Protein AF-A0A2V2DN54-F1 (afdb_monomer)

Structure (mmCIF, N/CA/C/O backbone):
data_AF-A0A2V2DN54-F1
#
_entry.id   AF-A0A2V2DN54-F1
#
loop_
_atom_site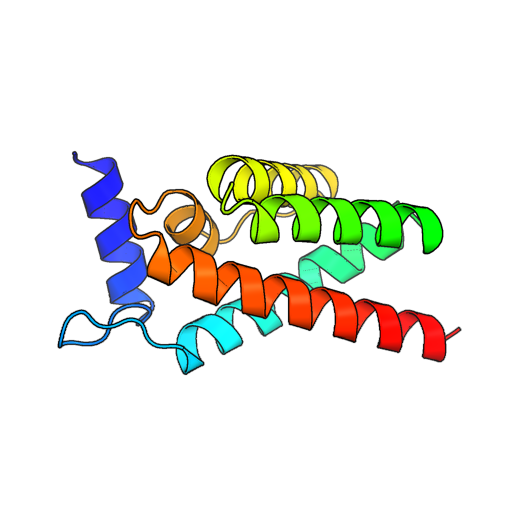.group_PDB
_atom_site.id
_atom_site.type_symbol
_atom_site.label_atom_id
_atom_site.label_alt_id
_atom_site.label_comp_id
_atom_site.label_asym_id
_atom_site.label_entity_id
_atom_site.label_seq_id
_atom_site.pdbx_PDB_ins_code
_atom_site.Cartn_x
_atom_site.Cartn_y
_atom_site.Cartn_z
_atom_site.occupancy
_atom_site.B_iso_or_equiv
_atom_site.auth_seq_id
_atom_site.auth_comp_id
_atom_site.auth_asym_id
_atom_site.auth_atom_id
_atom_site.pdbx_PDB_model_num
ATOM 1 N N . MET A 1 1 ? -22.707 1.687 5.926 1.00 59.53 1 MET A N 1
ATOM 2 C CA . MET A 1 1 ? -22.806 1.524 7.399 1.00 59.53 1 MET A CA 1
ATOM 3 C C . MET A 1 1 ? -22.407 0.124 7.867 1.00 59.53 1 MET A C 1
ATOM 5 O O . MET A 1 1 ? -21.564 0.046 8.745 1.00 59.53 1 MET A O 1
ATOM 9 N N . GLN A 1 2 ? -22.938 -0.972 7.301 1.00 63.62 2 GLN A N 1
ATOM 10 C CA . GLN A 1 2 ? -22.512 -2.335 7.683 1.00 63.62 2 GLN A CA 1
ATOM 11 C C . GLN A 1 2 ? -21.062 -2.661 7.284 1.00 63.62 2 GLN A C 1
ATOM 13 O O . GLN A 1 2 ? -20.322 -3.194 8.097 1.00 63.62 2 GLN A O 1
ATOM 18 N N . GLU A 1 3 ? -20.638 -2.286 6.077 1.00 67.1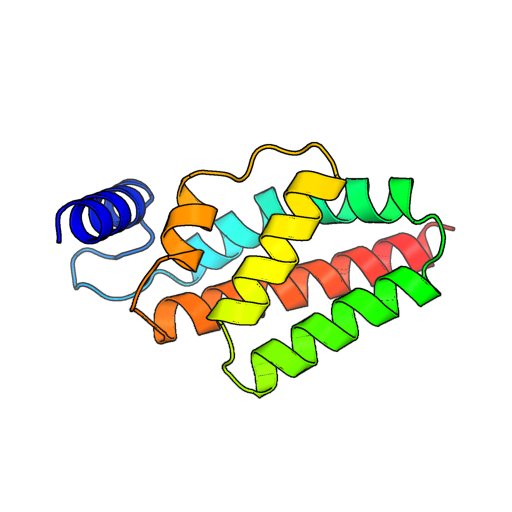2 3 GLU A N 1
ATOM 19 C CA . GLU A 1 3 ? -19.299 -2.595 5.547 1.00 67.12 3 GLU A CA 1
ATOM 20 C C . GLU A 1 3 ? -18.168 -1.890 6.317 1.00 67.12 3 GLU A C 1
ATOM 22 O O . GLU A 1 3 ? -17.226 -2.532 6.762 1.00 67.12 3 GLU A O 1
ATOM 27 N N . GLN A 1 4 ? -18.330 -0.601 6.632 1.00 72.31 4 GLN A N 1
ATOM 28 C CA . GLN A 1 4 ? -17.402 0.133 7.507 1.00 72.31 4 GLN A CA 1
ATOM 29 C C . GLN A 1 4 ? -17.307 -0.469 8.918 1.00 72.31 4 GLN A C 1
ATOM 31 O O . GLN A 1 4 ? -16.224 -0.514 9.499 1.00 72.31 4 GLN A O 1
ATOM 36 N N . GLN A 1 5 ? -18.419 -0.967 9.472 1.00 74.56 5 GLN A N 1
ATOM 37 C CA . GLN A 1 5 ? -18.396 -1.655 10.763 1.00 74.56 5 GLN A CA 1
ATOM 38 C C . GLN A 1 5 ? -17.661 -3.000 10.668 1.00 74.56 5 GLN A C 1
ATOM 40 O O . GLN A 1 5 ? -16.935 -3.368 11.591 1.00 74.56 5 GLN A O 1
ATOM 45 N N . THR A 1 6 ? -17.810 -3.717 9.552 1.00 82.69 6 THR A N 1
ATOM 46 C CA . THR A 1 6 ? -17.057 -4.944 9.263 1.00 82.69 6 THR A CA 1
ATOM 47 C C . THR A 1 6 ? -15.559 -4.666 9.156 1.00 82.69 6 THR A C 1
ATOM 49 O O . THR A 1 6 ? -14.786 -5.324 9.851 1.00 82.69 6 THR A O 1
ATOM 52 N N . ASN A 1 7 ? -15.148 -3.648 8.396 1.00 84.62 7 ASN A N 1
ATOM 53 C CA . ASN A 1 7 ? -13.739 -3.273 8.235 1.00 84.62 7 ASN A CA 1
ATOM 54 C C . ASN A 1 7 ? -13.119 -2.854 9.569 1.00 84.62 7 ASN A C 1
ATOM 56 O O . ASN A 1 7 ? -12.068 -3.361 9.952 1.00 84.62 7 ASN A O 1
ATOM 60 N N . LYS A 1 8 ? -13.819 -2.032 10.357 1.00 83.44 8 LYS A N 1
ATOM 61 C CA . LYS A 1 8 ? -13.357 -1.662 11.700 1.00 83.44 8 LYS A CA 1
ATOM 62 C C . LYS A 1 8 ? -13.193 -2.880 12.614 1.00 83.44 8 LYS A C 1
ATOM 64 O O . LYS A 1 8 ? -12.208 -2.971 13.341 1.00 83.44 8 LYS A O 1
ATOM 69 N N . ASN A 1 9 ? -14.108 -3.849 12.550 1.00 86.38 9 ASN A N 1
ATOM 70 C CA . ASN A 1 9 ? -13.986 -5.091 13.316 1.00 86.38 9 ASN A CA 1
ATOM 71 C C . ASN A 1 9 ? -12.775 -5.930 12.875 1.00 86.38 9 ASN A C 1
ATOM 73 O O . ASN A 1 9 ? -12.124 -6.528 13.731 1.00 86.38 9 ASN A O 1
ATOM 77 N N . ILE A 1 10 ? -12.468 -5.982 11.573 1.00 88.69 10 ILE A N 1
ATOM 78 C CA . ILE A 1 10 ? -11.258 -6.636 11.047 1.00 88.69 10 ILE A CA 1
ATOM 79 C C . ILE A 1 10 ? -10.017 -5.953 11.629 1.00 88.69 10 ILE A C 1
ATOM 81 O O . ILE A 1 10 ? -9.193 -6.624 12.246 1.00 88.69 10 ILE A O 1
ATOM 85 N N . LEU A 1 11 ? -9.928 -4.625 11.534 1.00 89.94 11 LEU A N 1
ATOM 86 C CA . LEU A 1 11 ? -8.791 -3.844 12.035 1.00 89.94 11 LEU A CA 1
ATOM 87 C C . LEU A 1 11 ? -8.592 -4.011 13.551 1.00 89.94 11 LEU A C 1
ATOM 89 O O . LEU A 1 11 ? -7.471 -4.230 14.009 1.00 89.94 11 LEU A O 1
ATOM 93 N N . CYS A 1 12 ? -9.673 -4.007 14.337 1.00 87.94 12 CYS A N 1
ATOM 94 C CA . CYS A 1 12 ? -9.611 -4.288 15.773 1.00 87.94 12 CYS A CA 1
ATOM 95 C C . CYS A 1 12 ? -9.142 -5.721 16.073 1.00 87.94 12 CYS A C 1
ATOM 97 O O . CYS A 1 12 ? -8.283 -5.914 16.929 1.00 87.94 12 CYS A O 1
ATOM 99 N N . LYS A 1 13 ? -9.663 -6.735 15.367 1.00 88.56 13 LYS A N 1
ATOM 100 C CA . LYS A 1 13 ? -9.228 -8.136 15.540 1.00 88.56 13 LYS A CA 1
ATOM 101 C C . LYS A 1 13 ? -7.758 -8.337 15.187 1.00 88.56 13 LYS A C 1
ATOM 103 O O . LYS A 1 13 ? -7.090 -9.150 15.817 1.00 88.56 13 LYS A O 1
ATOM 108 N N . GLN A 1 14 ? -7.270 -7.601 14.194 1.00 88.25 14 GLN A N 1
ATOM 109 C CA . GLN A 1 14 ? -5.875 -7.625 13.769 1.00 88.25 14 GLN A CA 1
ATOM 110 C C . GLN A 1 14 ? -4.965 -6.771 14.664 1.00 88.25 14 GLN A C 1
ATOM 112 O O . GLN A 1 14 ? -3.759 -6.752 14.447 1.00 88.25 14 GLN A O 1
ATOM 117 N N . GLY A 1 15 ? -5.505 -6.093 15.684 1.00 88.19 15 GLY A N 1
ATOM 118 C CA . GLY A 1 15 ? -4.731 -5.275 16.620 1.00 88.19 15 GLY A CA 1
ATOM 119 C C . GLY A 1 15 ? -4.188 -3.977 16.018 1.00 88.19 15 GLY A C 1
ATOM 120 O O . GLY A 1 15 ? -3.249 -3.409 16.567 1.00 88.19 15 GLY A O 1
ATOM 121 N N . VAL A 1 16 ? -4.750 -3.522 14.893 1.00 89.88 16 VAL A N 1
ATOM 122 C CA . VAL A 1 16 ? -4.393 -2.238 14.268 1.00 89.88 16 VAL A CA 1
ATOM 123 C C . VAL A 1 16 ? -4.833 -1.078 15.156 1.00 89.88 16 VAL A C 1
ATOM 125 O O . VAL A 1 16 ? -4.076 -0.131 15.343 1.00 89.88 16 VAL A O 1
ATOM 128 N N . TYR A 1 17 ? -6.023 -1.183 15.751 1.00 88.81 17 TYR A N 1
ATOM 129 C CA . TYR A 1 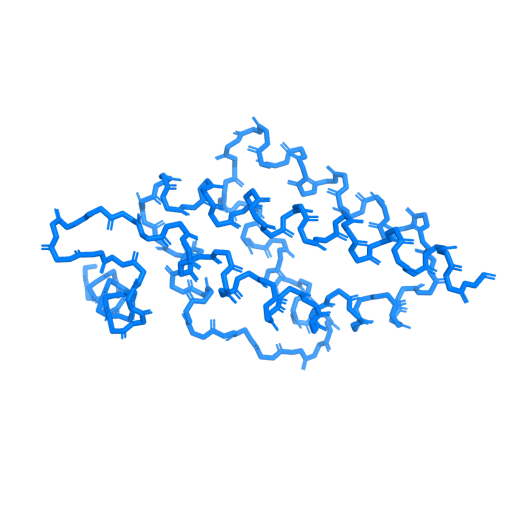17 ? -6.483 -0.255 16.779 1.00 88.81 17 TYR A CA 1
ATOM 130 C C . TYR A 1 17 ? -6.179 -0.797 18.174 1.00 88.81 17 TYR A C 1
ATOM 132 O O . TYR A 1 17 ? -6.522 -1.938 18.499 1.00 88.81 17 TYR A O 1
ATOM 140 N N . LEU A 1 18 ? -5.576 0.046 19.006 1.00 85.06 18 LEU A N 1
ATOM 141 C CA . LEU A 1 18 ? -5.356 -0.199 20.425 1.00 85.06 18 LEU A CA 1
ATOM 142 C C . LEU A 1 18 ? -6.658 0.004 21.229 1.00 85.06 18 LEU A C 1
ATOM 144 O O . LEU A 1 18 ? -7.615 0.600 20.728 1.00 85.06 18 LEU A O 1
ATOM 148 N N . PRO A 1 19 ? -6.733 -0.480 22.488 1.00 81.69 19 PRO A N 1
ATOM 149 C CA . PRO A 1 19 ? -7.936 -0.345 23.318 1.00 81.69 19 PRO A CA 1
ATOM 150 C C . PRO A 1 19 ? -8.385 1.100 23.579 1.00 81.69 19 PRO A C 1
ATOM 152 O O . PRO A 1 19 ? -9.551 1.324 23.896 1.00 81.69 19 PRO A O 1
ATOM 155 N N . ASP A 1 20 ? -7.478 2.070 23.455 1.00 83.56 20 ASP A N 1
ATOM 156 C CA . ASP A 1 20 ? -7.757 3.505 23.575 1.00 83.56 20 ASP A CA 1
ATOM 157 C C . ASP A 1 20 ? -8.229 4.151 22.257 1.00 83.56 20 ASP A C 1
ATOM 159 O O . ASP A 1 20 ? -8.542 5.340 22.227 1.00 83.56 20 ASP A O 1
ATOM 163 N N . GLY A 1 21 ? -8.318 3.369 21.177 1.00 79.88 21 GLY A N 1
ATOM 164 C CA . GLY A 1 21 ? -8.720 3.816 19.847 1.00 79.88 21 GLY A CA 1
ATOM 165 C C . GLY A 1 21 ? -7.588 4.396 19.000 1.00 79.88 21 GLY A C 1
ATOM 166 O O . GLY A 1 21 ? -7.844 4.746 17.851 1.00 79.88 21 GLY A O 1
ATOM 167 N N . SER A 1 22 ? -6.362 4.480 19.524 1.00 85.19 22 SER A N 1
ATOM 168 C CA . SER A 1 22 ? -5.192 4.897 18.747 1.00 85.19 22 SER A CA 1
ATOM 169 C C . SER A 1 22 ? -4.706 3.792 17.804 1.00 85.19 22 SER A C 1
ATOM 171 O O . SER A 1 22 ? -5.033 2.612 17.965 1.00 85.19 22 SER A O 1
ATOM 173 N N . VAL A 1 23 ? -3.935 4.179 16.791 1.00 87.62 23 VAL A N 1
ATOM 174 C CA . VAL A 1 23 ? -3.363 3.268 15.795 1.00 87.62 23 VAL A CA 1
ATOM 175 C C . VAL A 1 23 ? -2.037 2.694 16.304 1.00 87.62 23 VAL A C 1
ATOM 177 O O . VAL A 1 23 ? -1.196 3.409 16.846 1.00 87.62 23 VAL A O 1
ATOM 180 N N . SER A 1 24 ? -1.828 1.389 16.127 1.00 88.88 24 SER A N 1
ATOM 181 C CA . SER A 1 24 ? -0.577 0.716 16.477 1.00 88.88 24 SER A CA 1
ATOM 182 C C . SER A 1 24 ? 0.424 0.768 15.320 1.00 88.88 24 SER A C 1
ATOM 184 O O . SER A 1 24 ? 0.396 -0.084 14.431 1.00 88.88 24 SER A O 1
ATOM 186 N N . ASN A 1 25 ? 1.365 1.717 15.365 1.00 85.19 25 ASN A N 1
ATOM 187 C CA . ASN A 1 25 ? 2.425 1.842 14.351 1.00 85.19 25 ASN A CA 1
ATOM 188 C C . ASN A 1 25 ? 3.257 0.560 14.219 1.00 85.19 25 ASN A C 1
ATOM 190 O O . ASN A 1 25 ? 3.503 0.094 13.116 1.00 85.19 25 ASN A O 1
ATOM 194 N N . THR A 1 26 ? 3.617 -0.077 15.340 1.00 87.00 26 THR A N 1
ATOM 195 C CA . THR A 1 26 ? 4.339 -1.360 15.325 1.00 87.00 26 THR A CA 1
ATOM 196 C C . THR A 1 26 ? 3.560 -2.444 14.585 1.00 87.00 26 THR A C 1
ATOM 198 O O . THR A 1 26 ? 4.148 -3.254 13.872 1.00 87.00 26 THR A O 1
ATOM 201 N N . LYS A 1 27 ? 2.231 -2.482 14.747 1.00 88.50 27 LYS A N 1
ATOM 202 C CA . LYS A 1 27 ? 1.410 -3.476 14.060 1.00 88.50 27 LYS A CA 1
ATOM 203 C C . LYS A 1 27 ? 1.286 -3.170 12.573 1.00 88.50 27 LYS A C 1
ATOM 205 O O . LYS A 1 27 ? 1.320 -4.107 11.783 1.00 88.50 27 LYS A O 1
ATOM 210 N N . LEU A 1 28 ? 1.169 -1.897 12.202 1.00 86.12 28 LEU A N 1
ATOM 211 C CA . LEU A 1 28 ? 1.130 -1.472 10.805 1.00 86.12 28 LEU A CA 1
ATOM 212 C C . LEU A 1 28 ? 2.435 -1.749 10.073 1.00 86.12 28 LEU A C 1
ATOM 214 O O . LEU A 1 28 ? 2.378 -2.369 9.020 1.00 86.12 28 LEU A O 1
ATOM 218 N N . ASN A 1 29 ? 3.579 -1.398 10.659 1.00 84.88 29 ASN A N 1
ATOM 219 C CA . ASN A 1 29 ? 4.891 -1.728 10.104 1.00 84.88 29 ASN A CA 1
ATOM 220 C C . ASN A 1 29 ? 5.039 -3.250 9.905 1.00 84.88 29 ASN A C 1
ATOM 222 O O . ASN A 1 29 ? 5.402 -3.705 8.828 1.00 84.88 29 ASN A O 1
ATOM 226 N N . ALA A 1 30 ? 4.629 -4.065 10.886 1.00 84.50 30 ALA A N 1
ATOM 227 C CA . ALA A 1 30 ? 4.665 -5.522 10.741 1.00 84.50 30 ALA A CA 1
ATOM 228 C C . ALA A 1 30 ? 3.723 -6.058 9.642 1.00 84.50 30 ALA A C 1
ATOM 230 O O . ALA A 1 30 ? 4.053 -7.037 8.974 1.00 84.50 30 ALA A O 1
ATOM 231 N N . ILE A 1 31 ? 2.536 -5.462 9.472 1.00 84.19 31 ILE A N 1
ATOM 232 C CA . ILE A 1 31 ? 1.604 -5.815 8.387 1.00 84.19 31 ILE A CA 1
ATOM 233 C C . ILE A 1 31 ? 2.189 -5.399 7.037 1.00 84.19 31 ILE A C 1
ATOM 235 O O . ILE A 1 31 ? 2.072 -6.162 6.082 1.00 84.19 31 ILE A O 1
ATOM 239 N N . SER A 1 32 ? 2.809 -4.220 6.972 1.00 82.56 32 SER A N 1
ATOM 240 C CA . SER A 1 32 ? 3.488 -3.711 5.788 1.00 82.56 32 SER A CA 1
ATOM 241 C C . SER A 1 32 ? 4.608 -4.659 5.368 1.00 82.56 32 SER A C 1
ATOM 243 O O . SER A 1 32 ? 4.440 -5.366 4.381 1.00 82.56 32 SER A O 1
ATOM 245 N N . GLY A 1 33 ? 5.669 -4.827 6.160 1.00 79.00 33 GLY A N 1
ATOM 246 C CA . GLY A 1 33 ? 6.853 -5.575 5.717 1.00 79.00 33 GLY A CA 1
ATOM 247 C C . GLY A 1 33 ? 6.570 -7.020 5.279 1.00 79.00 33 GLY A C 1
ATOM 248 O O . GLY A 1 33 ? 7.104 -7.500 4.276 1.00 79.00 33 GLY A O 1
ATOM 249 N N . VAL A 1 34 ? 5.664 -7.721 5.975 1.00 76.44 34 VAL A N 1
ATOM 250 C CA . VAL A 1 34 ? 5.304 -9.113 5.638 1.00 76.44 34 VAL A CA 1
ATOM 251 C C . VAL A 1 34 ? 4.558 -9.222 4.305 1.00 76.44 34 VAL A C 1
ATOM 253 O O . VAL A 1 34 ? 4.698 -10.227 3.613 1.00 76.44 34 VAL A O 1
ATOM 256 N N . LEU A 1 35 ? 3.734 -8.234 3.954 1.00 73.12 35 LEU A N 1
ATOM 257 C CA . LEU A 1 35 ? 2.821 -8.323 2.809 1.00 73.12 35 LEU A CA 1
ATOM 258 C C . LEU A 1 35 ? 3.319 -7.519 1.601 1.00 73.12 35 LEU A C 1
ATOM 260 O O . LEU A 1 35 ? 3.035 -7.887 0.462 1.00 73.12 35 LEU A O 1
ATOM 264 N N . THR A 1 36 ? 4.094 -6.462 1.843 1.00 75.38 36 THR A N 1
ATOM 265 C CA . THR A 1 36 ? 4.750 -5.640 0.824 1.00 75.38 36 THR A CA 1
ATOM 266 C C . THR A 1 36 ? 5.776 -6.460 0.052 1.00 75.38 36 THR A C 1
ATOM 268 O O . THR A 1 36 ? 5.703 -6.501 -1.174 1.00 75.38 36 THR A O 1
ATOM 271 N N . SER A 1 37 ? 6.646 -7.202 0.746 1.00 79.50 37 SER A N 1
ATOM 272 C CA . SER A 1 37 ? 7.690 -8.036 0.124 1.00 79.50 37 SER A CA 1
ATOM 273 C C . SER A 1 37 ? 7.133 -8.989 -0.939 1.00 79.50 37 SER A C 1
ATOM 275 O O . SER A 1 37 ? 7.596 -8.978 -2.077 1.00 79.50 37 SER A O 1
ATOM 277 N N . GLN A 1 38 ? 6.056 -9.724 -0.631 1.00 85.12 38 GLN A N 1
ATOM 278 C CA . GLN A 1 38 ? 5.438 -10.641 -1.593 1.00 85.12 38 GLN A CA 1
ATOM 279 C C . GLN A 1 38 ? 4.935 -9.924 -2.855 1.00 85.12 38 GLN A C 1
ATOM 281 O O . GLN A 1 38 ? 5.126 -10.429 -3.964 1.00 85.12 38 GLN A O 1
ATOM 286 N N . LEU A 1 39 ? 4.267 -8.776 -2.709 1.00 90.12 39 LEU A N 1
ATOM 287 C CA . LEU A 1 39 ? 3.801 -8.008 -3.862 1.00 90.12 39 LEU A CA 1
ATOM 288 C C . LEU A 1 39 ? 4.988 -7.513 -4.695 1.00 90.12 39 LEU A C 1
ATOM 290 O O . LEU A 1 39 ? 4.975 -7.672 -5.916 1.00 90.12 39 LEU A O 1
ATOM 294 N N . ILE A 1 40 ? 5.994 -6.928 -4.045 1.00 88.00 40 ILE A N 1
ATOM 295 C CA . ILE A 1 40 ? 7.138 -6.323 -4.729 1.00 88.00 40 ILE A CA 1
ATOM 296 C C . ILE A 1 40 ? 7.939 -7.382 -5.488 1.00 88.00 40 ILE A C 1
ATOM 298 O O . ILE A 1 40 ? 8.216 -7.179 -6.669 1.00 88.00 40 ILE A O 1
ATOM 302 N N . ASP A 1 41 ? 8.207 -8.535 -4.874 1.00 87.19 41 ASP A N 1
ATOM 303 C CA . ASP A 1 41 ? 8.894 -9.657 -5.523 1.00 87.19 41 ASP A CA 1
ATOM 304 C C . ASP A 1 41 ? 8.185 -10.089 -6.814 1.00 87.19 41 ASP A C 1
ATOM 306 O O . ASP A 1 41 ? 8.808 -10.208 -7.871 1.00 87.19 41 ASP A O 1
ATOM 310 N N . ASN A 1 42 ? 6.859 -10.263 -6.760 1.00 89.94 42 ASN A N 1
ATOM 311 C CA . ASN A 1 42 ? 6.080 -10.676 -7.931 1.00 89.94 42 ASN A CA 1
ATOM 312 C C . ASN A 1 42 ? 6.059 -9.591 -9.016 1.00 89.94 42 ASN A C 1
ATOM 314 O O . ASN A 1 42 ? 6.154 -9.900 -10.205 1.00 89.94 42 ASN A O 1
ATOM 318 N N . LEU A 1 43 ? 5.938 -8.316 -8.637 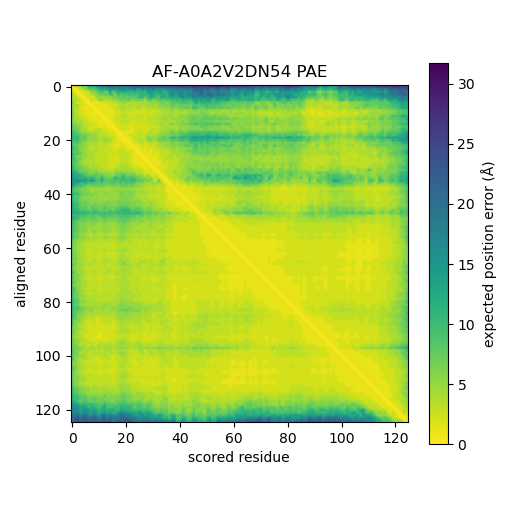1.00 89.25 43 LEU A N 1
ATOM 319 C CA . LEU A 1 43 ? 5.974 -7.213 -9.599 1.00 89.25 43 LEU A CA 1
ATOM 320 C C . LEU A 1 43 ? 7.339 -7.105 -10.280 1.00 89.25 43 LEU A C 1
ATOM 322 O O . LEU A 1 43 ? 7.395 -6.934 -11.498 1.00 89.25 43 LEU A O 1
ATOM 326 N N . LEU A 1 44 ? 8.430 -7.249 -9.529 1.00 86.19 44 LEU A N 1
ATOM 327 C CA . LEU A 1 44 ? 9.788 -7.238 -10.069 1.00 86.19 44 LEU A CA 1
ATOM 328 C C . LEU A 1 44 ? 10.037 -8.422 -11.012 1.00 86.19 44 LEU A C 1
ATOM 330 O O . LEU A 1 44 ? 10.597 -8.227 -12.095 1.00 86.19 44 LEU A O 1
ATOM 334 N N . GLU A 1 45 ? 9.556 -9.620 -10.667 1.00 87.12 45 GLU A N 1
ATOM 335 C CA . GLU A 1 45 ? 9.634 -10.798 -11.542 1.00 87.12 45 GLU A CA 1
ATOM 336 C C . GLU A 1 45 ? 8.848 -10.609 -12.850 1.00 87.12 45 GLU A C 1
ATOM 338 O O . GLU A 1 45 ? 9.290 -11.055 -13.915 1.00 87.12 45 GLU A O 1
ATOM 343 N N . LEU A 1 46 ? 7.696 -9.935 -12.797 1.00 86.69 46 LEU A N 1
ATOM 344 C CA . LEU A 1 46 ? 6.851 -9.681 -13.965 1.00 86.69 46 LEU A CA 1
ATOM 345 C C . LEU A 1 46 ? 7.403 -8.580 -14.870 1.00 86.69 46 LEU A C 1
ATOM 347 O O . LEU A 1 46 ? 7.423 -8.739 -16.092 1.00 86.69 46 LEU A O 1
ATOM 351 N N . ILE A 1 47 ? 7.832 -7.465 -14.282 1.00 86.88 47 ILE A N 1
ATOM 352 C CA . ILE A 1 47 ? 8.253 -6.272 -15.020 1.00 86.88 47 ILE A CA 1
ATOM 353 C C . ILE A 1 47 ? 9.650 -6.477 -15.611 1.00 86.88 47 ILE A C 1
ATOM 355 O O . ILE A 1 47 ? 9.887 -6.072 -16.749 1.00 86.88 47 ILE A O 1
ATOM 359 N N . LYS A 1 48 ? 10.567 -7.122 -14.869 1.00 82.19 48 LYS A N 1
ATOM 360 C CA . LYS A 1 48 ? 11.976 -7.378 -15.255 1.00 82.19 48 LYS A CA 1
ATOM 361 C C . LYS A 1 48 ? 12.774 -6.135 -15.672 1.00 82.19 48 LYS A C 1
ATOM 363 O O . LYS A 1 48 ? 13.871 -6.253 -16.212 1.00 82.19 48 LYS A O 1
ATOM 368 N N . ASP A 1 49 ? 12.228 -4.954 -15.411 1.00 87.06 49 ASP A N 1
ATOM 369 C CA . ASP A 1 49 ? 12.782 -3.649 -15.736 1.00 87.06 49 ASP A CA 1
ATOM 370 C C . ASP A 1 49 ? 12.665 -2.756 -14.495 1.00 87.06 49 ASP A C 1
ATOM 372 O O . ASP A 1 49 ? 11.588 -2.272 -14.130 1.00 87.06 49 ASP A O 1
ATOM 376 N N . LEU A 1 50 ? 13.803 -2.543 -13.832 1.00 85.88 50 LEU A N 1
ATOM 377 C CA . LEU A 1 50 ? 13.884 -1.722 -12.627 1.00 85.88 50 LEU A CA 1
ATOM 378 C C . LEU A 1 50 ? 13.533 -0.253 -12.890 1.00 85.88 50 LEU A C 1
ATOM 380 O O . LEU A 1 50 ? 13.097 0.435 -11.972 1.00 85.88 50 LEU A O 1
ATOM 384 N N . THR A 1 51 ? 13.704 0.256 -14.112 1.00 88.50 51 THR A N 1
ATOM 385 C CA . THR A 1 51 ? 13.307 1.627 -14.458 1.00 88.50 51 THR A CA 1
ATOM 386 C C . THR A 1 51 ? 11.791 1.752 -14.502 1.00 88.50 51 THR A C 1
ATOM 388 O O . THR A 1 51 ? 11.249 2.716 -13.963 1.00 88.50 51 THR A O 1
ATOM 391 N N . VAL A 1 52 ? 11.100 0.768 -15.082 1.00 89.88 52 VAL A N 1
ATOM 392 C CA . VAL A 1 52 ? 9.630 0.732 -15.071 1.00 89.88 52 VAL A CA 1
ATOM 393 C C . VAL A 1 52 ? 9.113 0.596 -13.642 1.00 89.88 52 VAL A C 1
ATOM 395 O O . VAL A 1 52 ? 8.210 1.338 -13.257 1.00 89.88 52 VAL A O 1
ATOM 398 N N . PHE A 1 53 ? 9.718 -0.279 -12.833 1.00 90.19 53 PHE A N 1
ATOM 399 C CA . PHE A 1 53 ? 9.321 -0.432 -11.434 1.00 90.19 53 PHE A CA 1
ATOM 400 C C . PHE A 1 53 ? 9.512 0.861 -10.629 1.00 90.19 53 PHE A C 1
ATOM 402 O O . PHE A 1 53 ? 8.579 1.304 -9.968 1.00 90.19 53 PHE A O 1
ATOM 409 N N . LYS A 1 54 ? 10.654 1.546 -10.783 1.00 89.88 54 LYS A N 1
ATOM 410 C CA . LYS A 1 54 ? 10.897 2.871 -10.178 1.00 89.88 54 LYS A CA 1
ATOM 411 C C . LYS A 1 54 ? 9.880 3.930 -10.615 1.00 89.88 54 LYS A C 1
ATOM 413 O O . LYS A 1 54 ? 9.559 4.826 -9.844 1.00 89.88 54 LYS A O 1
ATOM 418 N N . GLY A 1 55 ? 9.367 3.845 -11.842 1.00 92.75 55 GLY A N 1
ATOM 419 C CA . GLY A 1 55 ? 8.285 4.717 -12.304 1.00 92.75 55 GLY A CA 1
ATOM 420 C C . GLY A 1 55 ? 6.969 4.475 -11.558 1.00 92.75 55 GLY A C 1
ATOM 421 O O . GLY A 1 55 ? 6.271 5.428 -11.223 1.00 92.75 55 GLY A O 1
ATOM 422 N N . ILE A 1 56 ? 6.650 3.213 -11.256 1.00 92.62 56 ILE A N 1
ATOM 423 C CA . ILE A 1 56 ? 5.468 2.844 -10.463 1.00 92.62 56 ILE A CA 1
ATOM 424 C C . ILE A 1 56 ? 5.615 3.339 -9.022 1.00 92.62 56 ILE A C 1
ATOM 426 O O . ILE A 1 56 ? 4.685 3.943 -8.493 1.00 92.62 56 ILE A O 1
ATOM 430 N N . THR A 1 57 ? 6.780 3.134 -8.400 1.00 92.56 57 THR A N 1
ATOM 431 C CA . THR A 1 57 ? 7.011 3.577 -7.016 1.00 92.56 57 THR A CA 1
ATOM 432 C C . THR A 1 57 ? 6.994 5.099 -6.895 1.00 92.56 57 THR A C 1
ATOM 434 O O . THR A 1 57 ? 6.404 5.623 -5.955 1.00 92.56 57 THR A O 1
ATOM 437 N N . ALA A 1 58 ? 7.554 5.822 -7.872 1.00 95.62 58 ALA A N 1
ATOM 438 C CA . ALA A 1 58 ? 7.472 7.282 -7.926 1.00 95.62 58 ALA A CA 1
ATOM 439 C C . ALA A 1 58 ? 6.019 7.769 -8.028 1.00 95.62 58 ALA A C 1
ATOM 441 O O . ALA A 1 58 ? 5.620 8.666 -7.293 1.00 95.62 58 ALA A O 1
ATOM 442 N N . PHE A 1 59 ? 5.202 7.135 -8.875 1.00 97.12 59 PHE A N 1
ATOM 443 C CA . PHE A 1 59 ? 3.776 7.450 -8.967 1.00 97.12 59 PHE A CA 1
ATOM 444 C C . PHE A 1 59 ? 3.038 7.206 -7.642 1.00 97.12 59 PHE A C 1
ATOM 446 O O . PHE A 1 59 ? 2.187 8.002 -7.249 1.00 97.12 59 PHE A O 1
ATOM 453 N N . TRP A 1 60 ? 3.365 6.134 -6.918 1.00 97.38 60 TRP A N 1
ATOM 454 C CA . TRP A 1 60 ? 2.776 5.900 -5.600 1.00 97.38 60 TRP A CA 1
ATOM 455 C C . TRP A 1 60 ? 3.174 6.958 -4.568 1.00 97.38 60 TRP A C 1
ATOM 457 O O . TRP A 1 60 ? 2.314 7.397 -3.803 1.00 97.38 60 TRP A O 1
ATOM 467 N N . TRP A 1 61 ? 4.430 7.410 -4.578 1.00 97.75 61 TRP A N 1
ATOM 468 C CA . TRP A 1 61 ? 4.870 8.535 -3.752 1.00 97.75 61 TRP A CA 1
ATOM 469 C C . TRP A 1 61 ? 4.129 9.828 -4.090 1.00 97.75 61 TRP A C 1
ATOM 471 O O . TRP A 1 61 ? 3.664 10.499 -3.176 1.00 97.75 61 TRP A O 1
ATOM 481 N N . GLU A 1 62 ? 3.934 10.147 -5.371 1.00 98.44 62 GLU A N 1
ATOM 482 C CA . GLU A 1 62 ? 3.168 11.333 -5.783 1.00 98.44 62 GLU A CA 1
ATOM 483 C C . GLU A 1 62 ? 1.730 11.304 -5.237 1.00 98.44 62 GLU A C 1
ATOM 485 O O . GLU A 1 62 ? 1.223 12.315 -4.748 1.00 98.44 62 GLU A O 1
ATOM 490 N N . LEU A 1 63 ? 1.071 10.140 -5.274 1.00 98.44 63 LEU A N 1
ATOM 491 C CA . LEU A 1 63 ? -0.265 9.980 -4.694 1.00 98.44 63 LEU A CA 1
ATOM 492 C C . LEU A 1 63 ? -0.255 10.116 -3.167 1.00 98.44 63 LEU A C 1
ATOM 494 O O . LEU A 1 63 ? -1.172 10.713 -2.601 1.00 98.44 63 LEU A O 1
ATOM 498 N N . TYR A 1 64 ? 0.773 9.582 -2.503 1.00 98.06 64 TYR A N 1
ATOM 499 C CA . TYR A 1 64 ? 0.950 9.709 -1.058 1.00 98.06 64 TYR A CA 1
ATOM 500 C C . TYR A 1 64 ? 1.166 11.166 -0.632 1.00 98.06 64 TYR A C 1
ATOM 502 O O . TYR A 1 64 ? 0.486 11.643 0.276 1.00 98.06 64 TYR A O 1
ATOM 510 N N . GLU A 1 65 ? 2.056 11.893 -1.311 1.00 97.75 65 GLU A N 1
ATOM 511 C CA . GLU A 1 65 ? 2.340 13.310 -1.051 1.00 97.75 65 GLU A CA 1
ATOM 512 C C . GLU A 1 65 ? 1.117 14.204 -1.297 1.00 97.75 65 GLU A C 1
ATOM 514 O O . GLU A 1 65 ? 0.944 15.226 -0.631 1.00 97.75 65 GLU A O 1
ATOM 519 N N . ALA A 1 66 ? 0.243 13.808 -2.224 1.00 97.81 66 ALA A N 1
ATOM 520 C CA . ALA A 1 66 ? -1.036 14.465 -2.473 1.00 97.81 66 ALA A CA 1
ATOM 521 C C . ALA A 1 66 ? -2.144 14.078 -1.471 1.00 97.81 66 ALA A C 1
ATOM 523 O O . ALA A 1 66 ? -3.267 14.572 -1.597 1.00 97.81 66 ALA A O 1
ATOM 524 N N . SER A 1 67 ? -1.860 13.183 -0.516 1.00 97.06 67 SER A N 1
ATOM 525 C CA . SER A 1 67 ? -2.843 12.553 0.379 1.00 97.06 67 SER A CA 1
ATOM 526 C C . SER A 1 67 ? -4.010 11.883 -0.367 1.00 97.06 67 SER A C 1
ATOM 528 O O . SER A 1 67 ? -5.092 11.698 0.191 1.00 97.06 67 SER A O 1
ATOM 530 N N . ASP A 1 68 ? -3.815 11.486 -1.632 1.00 97.31 68 ASP A N 1
ATOM 531 C CA . ASP A 1 68 ? -4.820 10.771 -2.425 1.00 97.31 68 ASP A CA 1
ATOM 532 C C . ASP A 1 68 ? -4.749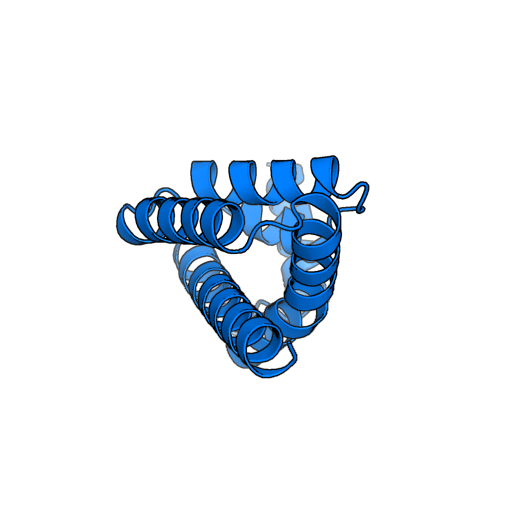 9.264 -2.143 1.00 97.31 68 ASP A C 1
ATOM 534 O O . ASP A 1 68 ? -4.429 8.425 -2.993 1.00 97.31 68 ASP A O 1
ATOM 538 N N . TYR A 1 69 ? -5.057 8.915 -0.894 1.00 96.25 69 TYR A N 1
ATOM 539 C CA . TYR A 1 69 ? -5.018 7.546 -0.383 1.00 96.25 69 TYR A CA 1
ATOM 540 C C . TYR A 1 69 ? -6.000 6.610 -1.092 1.00 96.25 69 TYR A C 1
ATOM 542 O O . TYR A 1 69 ? -5.749 5.408 -1.199 1.00 96.25 69 TYR A O 1
ATOM 550 N N . SER A 1 70 ? -7.095 7.153 -1.632 1.00 95.19 70 SER A N 1
ATOM 551 C CA . SER A 1 70 ? -8.051 6.382 -2.425 1.00 95.19 70 SER A CA 1
ATOM 552 C C . SER A 1 70 ? -7.419 5.910 -3.732 1.00 95.19 70 SER A C 1
ATOM 554 O O . SER A 1 70 ? -7.473 4.716 -4.048 1.00 95.19 70 SER A O 1
ATOM 556 N N . SER A 1 71 ? -6.812 6.823 -4.497 1.00 97.38 71 SER A N 1
ATOM 557 C CA . SER A 1 71 ? -6.127 6.464 -5.743 1.00 97.38 71 SER A CA 1
ATOM 558 C C . SER A 1 71 ? -4.901 5.598 -5.472 1.00 97.38 71 SER A C 1
ATOM 560 O O . SER A 1 71 ? -4.676 4.618 -6.189 1.00 97.38 71 SER A O 1
ATOM 562 N N . LEU A 1 72 ? -4.152 5.892 -4.404 1.00 97.50 72 LEU A N 1
ATOM 563 C CA . LEU A 1 72 ? -2.993 5.100 -3.998 1.00 97.50 72 LEU A CA 1
ATOM 564 C C . LEU A 1 72 ? -3.399 3.655 -3.701 1.00 97.50 72 LEU A C 1
ATOM 566 O O . LEU A 1 72 ? -2.897 2.729 -4.344 1.00 97.50 72 LEU A O 1
ATOM 570 N N . GLY A 1 73 ? -4.391 3.458 -2.831 1.00 95.94 73 GLY A N 1
ATOM 571 C CA . GLY A 1 73 ? -4.938 2.139 -2.526 1.00 95.94 73 GLY A CA 1
ATOM 572 C C . GLY A 1 73 ? -5.452 1.413 -3.772 1.00 95.94 73 GLY A C 1
ATOM 573 O O . GLY A 1 73 ? -5.151 0.236 -3.963 1.00 95.94 73 GLY A O 1
ATOM 574 N N . ALA A 1 74 ? -6.174 2.092 -4.670 1.00 95.94 74 ALA A N 1
ATOM 575 C CA . ALA A 1 74 ? -6.664 1.489 -5.915 1.00 95.94 74 ALA A CA 1
ATOM 576 C C . ALA A 1 74 ? -5.527 1.035 -6.851 1.00 95.94 74 ALA A C 1
ATOM 578 O O . ALA A 1 74 ? -5.606 -0.042 -7.455 1.00 95.94 74 ALA A O 1
ATOM 579 N N . SER A 1 75 ? -4.454 1.820 -6.951 1.00 96.50 75 SER A N 1
ATOM 580 C CA . SER A 1 75 ? -3.287 1.485 -7.772 1.00 96.50 75 SER A CA 1
ATOM 581 C C . SER A 1 75 ? -2.514 0.279 -7.214 1.00 96.50 75 SER A C 1
ATOM 583 O O . SER A 1 75 ? -2.154 -0.633 -7.966 1.00 96.50 75 SER A O 1
ATOM 585 N N . ILE A 1 76 ? -2.361 0.192 -5.889 1.00 95.19 76 ILE A N 1
ATOM 586 C CA . ILE A 1 76 ? -1.736 -0.958 -5.222 1.00 95.19 76 ILE A CA 1
ATOM 587 C C . ILE A 1 76 ? -2.619 -2.202 -5.373 1.00 95.19 76 ILE A C 1
ATOM 589 O O . ILE A 1 76 ? -2.121 -3.259 -5.759 1.00 95.19 76 ILE A O 1
ATOM 593 N N . LYS A 1 77 ? -3.945 -2.095 -5.190 1.00 94.00 77 LYS A N 1
ATOM 594 C CA . LYS A 1 77 ? -4.882 -3.208 -5.459 1.00 94.00 77 LYS A CA 1
ATOM 595 C C . LYS A 1 77 ? -4.774 -3.716 -6.897 1.00 94.00 77 LYS A C 1
ATOM 597 O O . LYS A 1 77 ? -4.768 -4.921 -7.126 1.00 94.00 77 LYS A O 1
ATOM 602 N N . THR A 1 78 ? -4.656 -2.812 -7.867 1.00 94.75 78 THR A N 1
ATOM 603 C CA . THR A 1 78 ? -4.457 -3.182 -9.279 1.00 94.75 78 THR A CA 1
ATOM 604 C C . THR A 1 78 ? -3.151 -3.950 -9.474 1.00 94.75 78 THR A C 1
ATOM 606 O O . THR A 1 78 ? -3.098 -4.895 -10.261 1.00 94.75 78 THR A O 1
ATOM 609 N N . SER A 1 79 ? -2.119 -3.602 -8.711 1.00 94.25 79 SER A N 1
ATOM 610 C CA . SER A 1 79 ? -0.828 -4.289 -8.740 1.00 94.25 79 SER A CA 1
ATOM 611 C C . SER A 1 79 ? -0.912 -5.694 -8.140 1.00 94.25 79 SER A C 1
ATOM 613 O O . SER A 1 79 ? -0.413 -6.630 -8.758 1.00 94.25 79 SER A O 1
ATOM 615 N N . TYR A 1 80 ? -1.646 -5.886 -7.036 1.00 93.62 80 TYR A N 1
ATOM 616 C CA . TYR A 1 80 ? -1.989 -7.223 -6.522 1.00 93.62 80 TYR A CA 1
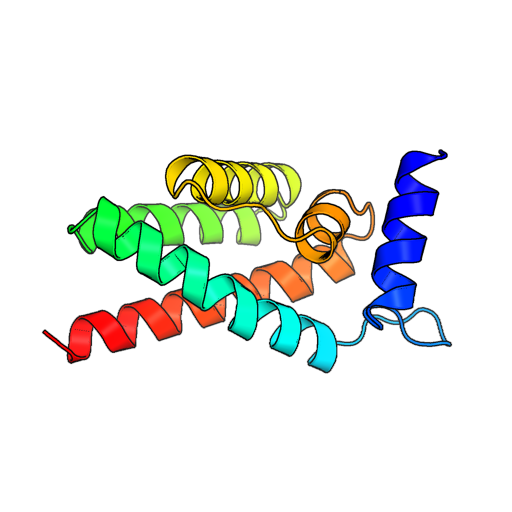ATOM 617 C C . TYR A 1 80 ? -2.689 -8.081 -7.583 1.00 93.62 80 TYR A C 1
ATOM 619 O O . TYR A 1 80 ? -2.286 -9.216 -7.829 1.00 93.62 80 TYR A O 1
ATOM 627 N N . LEU A 1 81 ? -3.707 -7.530 -8.252 1.00 92.62 81 LEU A N 1
ATOM 628 C CA . LEU A 1 81 ? -4.446 -8.248 -9.296 1.00 92.62 81 LEU A CA 1
ATOM 629 C C . LEU A 1 81 ? -3.556 -8.604 -10.492 1.00 92.62 81 LEU A C 1
ATOM 631 O O . LEU A 1 81 ? -3.634 -9.717 -11.007 1.00 92.62 81 LEU A O 1
ATOM 635 N N . THR A 1 82 ? -2.694 -7.678 -10.911 1.00 91.62 82 THR A N 1
ATOM 636 C CA . THR A 1 82 ? -1.740 -7.886 -12.012 1.00 91.62 82 THR A CA 1
ATOM 637 C C . THR A 1 82 ? -0.714 -8.962 -11.662 1.00 91.62 82 THR A C 1
ATOM 639 O O . THR A 1 82 ? -0.372 -9.781 -12.510 1.00 91.62 82 THR A O 1
ATOM 642 N N . ALA A 1 83 ? -0.288 -9.007 -10.399 1.00 90.94 83 ALA A N 1
ATOM 643 C CA . ALA A 1 83 ? 0.580 -10.045 -9.857 1.00 90.94 83 ALA A CA 1
ATOM 644 C C . ALA A 1 83 ? -0.128 -11.398 -9.637 1.00 90.94 83 ALA A C 1
ATOM 646 O O . ALA A 1 83 ? 0.513 -12.371 -9.256 1.00 90.94 83 ALA A O 1
ATOM 647 N N . GLY A 1 84 ? -1.447 -11.487 -9.856 1.00 91.25 84 GLY A N 1
ATOM 648 C CA . GLY A 1 84 ? -2.224 -12.699 -9.578 1.00 91.25 84 GLY A CA 1
ATOM 649 C C . GLY A 1 84 ? -2.331 -13.030 -8.084 1.00 91.25 84 GLY A C 1
ATOM 650 O O . GLY A 1 84 ? -2.596 -14.178 -7.726 1.00 91.25 84 GLY A O 1
ATOM 651 N N . LEU A 1 85 ? -2.121 -12.040 -7.213 1.00 91.19 85 LEU A N 1
ATOM 652 C CA . LEU A 1 85 ? -2.126 -12.190 -5.762 1.00 91.19 85 LEU A CA 1
ATOM 653 C C . LEU A 1 85 ? -3.500 -11.858 -5.170 1.00 91.19 85 LEU A C 1
ATOM 655 O O . LEU A 1 85 ? -4.209 -10.955 -5.618 1.00 91.19 85 LEU A O 1
ATOM 659 N N . VAL A 1 86 ? -3.860 -12.577 -4.107 1.00 91.19 86 VAL A N 1
ATOM 660 C CA . VAL A 1 86 ? -5.040 -12.258 -3.297 1.00 91.19 86 VAL A CA 1
ATOM 661 C C . VAL A 1 86 ? -4.687 -11.112 -2.356 1.00 91.19 86 VAL A C 1
ATOM 663 O O . VAL A 1 86 ? -3.709 -11.207 -1.618 1.00 91.19 86 VAL A O 1
ATOM 666 N N . ILE A 1 87 ? -5.496 -10.051 -2.354 1.00 90.44 87 ILE A N 1
ATOM 667 C CA . ILE A 1 87 ? -5.320 -8.931 -1.424 1.00 90.44 87 ILE A CA 1
ATOM 668 C C . ILE A 1 87 ? -5.687 -9.408 -0.009 1.00 90.44 87 ILE A C 1
ATOM 670 O O . ILE A 1 87 ? -6.811 -9.875 0.199 1.00 90.44 87 ILE A O 1
ATOM 674 N N . PRO A 1 88 ? -4.785 -9.287 0.977 1.00 89.56 88 PRO A N 1
ATOM 675 C CA . PRO A 1 88 ? -5.087 -9.631 2.361 1.00 89.56 88 PRO A CA 1
ATOM 676 C C . PRO A 1 88 ? -6.244 -8.792 2.917 1.00 89.56 88 PRO A C 1
ATOM 678 O O . PRO A 1 88 ? -6.253 -7.570 2.771 1.00 89.56 88 PRO A O 1
ATOM 681 N N . GLU A 1 89 ? -7.185 -9.426 3.627 1.00 90.25 89 GLU A N 1
ATOM 682 C CA . GLU A 1 89 ? -8.382 -8.753 4.169 1.00 90.25 89 GLU A CA 1
ATOM 683 C C . GLU A 1 89 ? -8.045 -7.530 5.035 1.00 90.25 89 GLU A C 1
ATOM 685 O O . GLU A 1 89 ? -8.762 -6.534 5.020 1.00 90.25 89 GLU A O 1
ATOM 690 N N . VAL A 1 90 ? -6.939 -7.586 5.786 1.00 90.00 90 VAL A N 1
ATOM 691 C CA . VAL A 1 90 ? -6.491 -6.468 6.627 1.00 90.00 90 VAL A CA 1
ATOM 692 C C . VAL A 1 90 ? -6.033 -5.267 5.798 1.00 90.00 90 VAL A C 1
ATOM 694 O O . VAL A 1 90 ? -6.353 -4.140 6.158 1.00 90.00 90 VAL A O 1
ATOM 697 N N . ILE A 1 91 ? -5.350 -5.496 4.674 1.00 90.31 91 ILE A N 1
ATOM 698 C CA . ILE A 1 91 ? -4.914 -4.436 3.756 1.00 90.31 91 ILE A CA 1
ATOM 699 C C . ILE A 1 91 ? -6.132 -3.825 3.071 1.00 90.31 91 ILE A C 1
ATOM 701 O O . ILE A 1 91 ? -6.279 -2.605 3.033 1.00 90.31 91 ILE A O 1
ATOM 705 N N . ASP A 1 92 ? -7.044 -4.667 2.582 1.00 91.44 92 ASP A N 1
ATOM 706 C CA . ASP A 1 92 ? -8.269 -4.187 1.948 1.00 91.44 92 ASP A CA 1
ATOM 707 C C . ASP A 1 92 ? -9.115 -3.350 2.924 1.00 91.44 92 ASP A C 1
ATOM 709 O O . ASP A 1 92 ? -9.611 -2.284 2.556 1.00 91.44 92 ASP A O 1
ATOM 713 N N . ALA A 1 9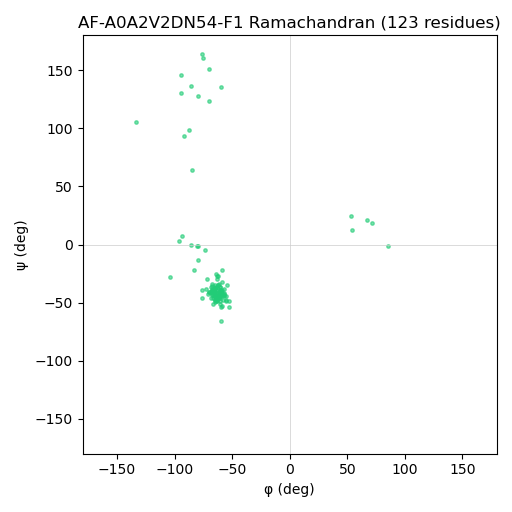3 ? -9.188 -3.758 4.196 1.00 92.62 93 ALA A N 1
ATOM 714 C CA . ALA A 1 93 ? -9.850 -2.991 5.248 1.00 92.62 93 ALA A CA 1
ATOM 715 C C . ALA A 1 93 ? -9.165 -1.641 5.543 1.00 92.62 93 ALA A C 1
ATOM 717 O O . ALA A 1 93 ? -9.873 -0.666 5.800 1.00 92.62 93 ALA A O 1
ATOM 718 N N . ILE A 1 94 ? -7.827 -1.553 5.487 1.00 92.75 94 ILE A N 1
ATOM 719 C CA . ILE A 1 94 ? -7.083 -0.283 5.614 1.00 92.75 94 ILE A CA 1
ATOM 720 C C . ILE A 1 94 ? -7.405 0.637 4.428 1.00 92.75 94 ILE A C 1
ATOM 722 O O . ILE A 1 94 ? -7.777 1.796 4.620 1.00 92.75 94 ILE A O 1
ATOM 726 N N . PHE A 1 95 ? -7.348 0.113 3.202 1.00 92.19 95 PHE A N 1
ATOM 727 C CA . PHE A 1 95 ? -7.617 0.878 1.977 1.00 92.19 95 PHE A CA 1
ATOM 728 C C . PHE A 1 95 ? -9.052 1.401 1.893 1.00 92.19 95 PHE A C 1
ATOM 730 O O . PHE A 1 95 ? -9.305 2.411 1.247 1.00 92.19 95 PHE A O 1
ATOM 737 N N . GLN A 1 96 ? -9.998 0.719 2.536 1.00 91.25 96 GLN A N 1
ATOM 738 C CA . GLN A 1 96 ? -11.403 1.124 2.605 1.00 91.25 96 GLN A CA 1
ATOM 739 C C . GLN A 1 96 ? -11.759 1.893 3.890 1.00 91.25 96 GLN A C 1
ATOM 741 O O . GLN A 1 96 ? -12.935 2.182 4.128 1.00 91.25 96 GLN A O 1
ATOM 746 N N . SER A 1 97 ? -10.784 2.169 4.759 1.00 89.88 97 SER A N 1
ATOM 747 C CA . SER A 1 97 ? -11.013 2.946 5.975 1.00 89.88 97 SER A CA 1
ATOM 748 C C . SER A 1 97 ? -11.300 4.415 5.644 1.00 89.88 97 SER A C 1
ATOM 750 O O . SER A 1 97 ? -10.787 4.946 4.667 1.00 89.88 97 SER A O 1
ATOM 752 N N . ASN A 1 98 ? -12.083 5.088 6.491 1.00 88.88 98 ASN A N 1
ATOM 753 C CA . ASN A 1 98 ? -12.231 6.553 6.448 1.00 88.88 98 ASN A CA 1
ATOM 754 C C . ASN A 1 98 ? -11.256 7.257 7.412 1.00 88.88 98 ASN A C 1
ATOM 756 O O . ASN A 1 98 ? -11.409 8.442 7.697 1.00 88.88 98 ASN A O 1
ATOM 760 N N . ASP A 1 99 ? -10.348 6.499 8.021 1.00 90.12 99 ASP A N 1
ATOM 761 C CA . ASP A 1 99 ? -9.340 7.000 8.945 1.00 90.12 99 ASP A CA 1
ATOM 762 C C . ASP A 1 99 ? -8.075 7.332 8.148 1.00 90.12 99 ASP A C 1
ATOM 764 O O . ASP A 1 99 ? -7.261 6.451 7.867 1.00 90.12 99 ASP A O 1
ATOM 768 N N . GLU A 1 100 ? -7.955 8.593 7.733 1.00 91.19 100 GLU A N 1
ATOM 769 C CA . GLU A 1 100 ? -6.817 9.071 6.939 1.00 91.19 100 GLU A CA 1
ATOM 770 C C . GLU A 1 100 ? -5.491 8.920 7.691 1.00 91.19 100 GLU A C 1
ATOM 772 O O . GLU A 1 100 ? -4.493 8.581 7.072 1.00 91.19 100 GLU A O 1
ATOM 777 N N . ALA A 1 101 ? -5.473 9.069 9.020 1.00 90.38 101 ALA A N 1
ATOM 778 C CA . ALA A 1 101 ? -4.248 8.918 9.808 1.00 90.38 101 ALA A CA 1
ATOM 779 C C . ALA A 1 101 ? -3.751 7.463 9.812 1.00 90.38 101 ALA A C 1
ATOM 781 O O . ALA A 1 101 ? -2.553 7.201 9.714 1.00 90.38 101 ALA A O 1
ATOM 782 N N . LEU A 1 102 ? -4.673 6.497 9.887 1.00 91.81 102 LEU A N 1
ATOM 783 C CA . LEU A 1 102 ? -4.350 5.082 9.689 1.00 91.81 102 LEU A CA 1
ATOM 784 C C . LEU A 1 102 ? -3.768 4.836 8.288 1.00 91.81 102 LEU A C 1
ATOM 786 O O . LEU A 1 102 ? -2.780 4.114 8.150 1.00 91.81 102 LEU A O 1
ATOM 790 N N . GLN A 1 103 ? -4.398 5.404 7.259 1.00 94.38 103 GLN A N 1
ATOM 791 C CA . GLN A 1 103 ? -3.957 5.241 5.875 1.00 94.38 103 GLN A CA 1
ATOM 792 C C . GLN A 1 103 ? -2.578 5.852 5.651 1.00 94.38 103 GLN A C 1
ATOM 794 O O . GLN A 1 103 ? -1.715 5.173 5.106 1.00 94.38 103 GLN A O 1
ATOM 799 N N . GLU A 1 104 ? -2.354 7.076 6.121 1.00 93.81 104 GLU A N 1
ATOM 800 C CA . GLU A 1 104 ? -1.077 7.781 6.049 1.00 93.81 104 GLU A CA 1
ATOM 801 C C . GLU A 1 104 ? 0.054 6.928 6.627 1.00 93.81 104 GLU A C 1
ATOM 803 O O . GLU A 1 104 ? 1.018 6.630 5.926 1.00 93.81 104 GLU A O 1
ATOM 808 N N . VAL A 1 105 ? -0.099 6.445 7.866 1.00 92.25 105 VAL A N 1
ATOM 809 C CA . VAL A 1 105 ? 0.931 5.616 8.507 1.00 92.25 105 VAL A CA 1
ATOM 810 C C . VAL A 1 105 ? 1.164 4.327 7.723 1.00 92.25 105 VAL A C 1
ATOM 812 O O . VAL A 1 105 ? 2.308 3.964 7.477 1.00 92.25 105 VAL A O 1
ATOM 815 N N . TYR A 1 106 ? 0.105 3.629 7.303 1.00 93.81 106 TYR A N 1
ATOM 816 C CA . TYR A 1 106 ? 0.273 2.386 6.549 1.00 93.81 106 TYR A CA 1
ATOM 817 C C . TYR A 1 106 ? 0.976 2.608 5.205 1.00 93.81 106 TYR A C 1
ATOM 819 O O . TYR A 1 106 ? 1.898 1.870 4.870 1.00 93.81 106 TYR A O 1
ATOM 827 N N . PHE A 1 107 ? 0.540 3.602 4.428 1.00 95.19 107 PHE A N 1
ATOM 828 C CA . PHE A 1 107 ? 1.106 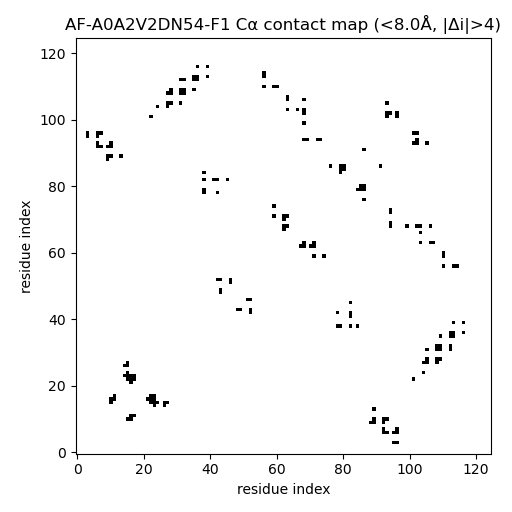3.866 3.109 1.00 95.19 107 PHE A CA 1
ATOM 829 C C . PHE A 1 107 ? 2.546 4.356 3.195 1.00 95.19 107 PHE A C 1
ATOM 831 O O . PHE A 1 107 ? 3.349 3.958 2.358 1.00 95.19 107 PHE A O 1
ATOM 838 N N . TYR A 1 108 ? 2.892 5.147 4.210 1.00 94.19 108 TYR A N 1
ATOM 839 C CA . TYR A 1 108 ? 4.277 5.538 4.444 1.00 94.19 108 TYR A CA 1
ATOM 840 C C . TYR A 1 108 ? 5.179 4.316 4.646 1.00 94.19 108 TYR A C 1
ATOM 842 O O . TYR A 1 108 ? 6.158 4.150 3.924 1.00 94.19 108 TYR A O 1
ATOM 850 N N . GLU A 1 109 ? 4.815 3.427 5.574 1.00 92.50 109 GLU A N 1
ATOM 851 C CA . GLU A 1 109 ? 5.575 2.200 5.847 1.00 92.50 109 GLU A CA 1
ATOM 852 C C . GLU A 1 109 ? 5.662 1.310 4.596 1.00 92.50 109 GLU A C 1
ATOM 854 O O . GLU A 1 109 ? 6.738 0.838 4.244 1.00 92.50 109 GLU A O 1
ATOM 859 N N . PHE A 1 110 ? 4.558 1.163 3.854 1.00 93.19 110 PHE A N 1
ATOM 860 C CA . PHE A 1 110 ? 4.523 0.402 2.602 1.00 93.19 110 PHE A CA 1
ATOM 861 C C . PHE A 1 110 ? 5.496 0.945 1.551 1.00 93.19 110 PHE A C 1
ATOM 863 O O . PHE A 1 110 ? 6.185 0.174 0.877 1.00 93.19 110 PHE A O 1
ATOM 870 N N . LEU A 1 111 ? 5.550 2.266 1.383 1.00 93.88 111 LEU A N 1
ATOM 871 C CA . LEU A 1 111 ? 6.430 2.901 0.406 1.00 93.88 111 LEU A CA 1
ATOM 872 C C . LEU A 1 111 ? 7.896 2.779 0.813 1.00 93.88 111 LEU A C 1
ATOM 874 O O . LEU A 1 111 ? 8.724 2.448 -0.033 1.00 93.88 111 LEU A O 1
ATOM 878 N N . MET A 1 112 ? 8.196 2.957 2.099 1.00 91.81 112 MET A N 1
ATOM 879 C CA . MET A 1 112 ? 9.541 2.750 2.639 1.00 91.81 112 MET A CA 1
ATOM 880 C C . MET A 1 112 ? 10.018 1.305 2.430 1.00 91.81 112 MET A C 1
ATOM 882 O O . MET A 1 112 ? 11.097 1.098 1.877 1.00 91.81 112 MET A O 1
ATOM 886 N N . ASP A 1 113 ? 9.191 0.312 2.772 1.00 89.25 113 ASP A N 1
ATOM 887 C CA . ASP A 1 113 ? 9.504 -1.111 2.561 1.00 89.25 113 ASP A CA 1
ATOM 888 C C . ASP A 1 113 ? 9.717 -1.430 1.067 1.00 89.25 113 ASP A C 1
ATOM 890 O O . ASP A 1 113 ? 10.568 -2.242 0.689 1.00 89.25 113 ASP A O 1
ATOM 894 N N . THR A 1 114 ? 8.948 -0.779 0.187 1.00 89.25 114 THR A N 1
ATOM 895 C CA . THR A 1 114 ? 9.083 -0.930 -1.268 1.00 89.25 114 THR A CA 1
ATOM 896 C C . THR A 1 114 ? 10.424 -0.390 -1.767 1.00 89.25 114 THR A C 1
ATOM 898 O O . THR A 1 114 ? 11.072 -1.031 -2.599 1.00 89.25 114 THR A O 1
ATOM 901 N N . GLU A 1 115 ? 10.856 0.774 -1.279 1.00 87.44 115 GLU A N 1
ATOM 902 C CA . GLU A 1 115 ? 12.161 1.346 -1.622 1.00 87.44 115 GLU A CA 1
ATOM 903 C C . GLU A 1 115 ? 13.320 0.492 -1.113 1.00 87.44 115 GLU A C 1
ATOM 905 O O . GLU A 1 115 ? 14.260 0.242 -1.870 1.00 87.44 115 GLU A O 1
ATOM 910 N N . GLU A 1 116 ? 13.239 0.005 0.126 1.00 85.12 116 GLU A N 1
ATOM 911 C CA . GLU A 1 116 ? 14.246 -0.892 0.699 1.00 85.12 116 GLU A CA 1
ATOM 912 C C . GLU A 1 116 ? 14.387 -2.155 -0.157 1.00 85.12 116 GLU A C 1
ATOM 914 O O . GLU A 1 116 ? 15.484 -2.474 -0.620 1.00 85.12 116 GLU A O 1
ATOM 919 N N . THR A 1 117 ? 13.263 -2.782 -0.517 1.00 81.50 117 THR A N 1
ATOM 920 C CA . THR A 1 117 ? 13.256 -3.958 -1.400 1.00 81.50 117 THR A CA 1
ATOM 921 C C . THR A 1 117 ? 13.873 -3.642 -2.775 1.00 81.50 117 THR A C 1
ATOM 923 O O . THR A 1 117 ? 14.638 -4.437 -3.320 1.00 81.50 117 THR A O 1
ATOM 926 N N . CYS A 1 118 ? 13.612 -2.462 -3.356 1.00 78.00 118 CYS A N 1
ATOM 927 C CA . CYS A 1 118 ? 14.240 -2.057 -4.625 1.00 78.00 118 CYS A CA 1
ATOM 928 C C . CYS A 1 118 ? 15.767 -1.965 -4.535 1.00 78.00 118 CYS A C 1
ATOM 930 O O . CYS A 1 118 ? 16.467 -2.299 -5.501 1.00 78.00 118 CYS A O 1
ATOM 932 N N . ILE A 1 119 ? 16.277 -1.430 -3.422 1.00 78.31 119 ILE A N 1
ATOM 933 C CA . ILE A 1 119 ? 17.714 -1.275 -3.180 1.00 78.31 119 ILE A CA 1
ATOM 934 C C . ILE A 1 119 ? 18.353 -2.659 -3.098 1.00 78.31 119 ILE A C 1
ATOM 936 O O . ILE A 1 119 ? 19.295 -2.920 -3.845 1.00 78.31 119 ILE A O 1
ATOM 940 N N . GLU A 1 120 ? 17.782 -3.565 -2.305 1.00 77.94 120 GLU A N 1
ATOM 941 C CA . GLU A 1 120 ? 18.271 -4.942 -2.168 1.00 77.94 120 GLU A CA 1
ATOM 942 C C . GLU A 1 120 ? 18.357 -5.667 -3.520 1.00 77.94 120 GLU A C 1
ATOM 944 O O . GLU A 1 120 ? 19.377 -6.281 -3.839 1.00 77.94 120 GLU A O 1
ATOM 949 N N . TYR A 1 121 ? 17.335 -5.536 -4.374 1.00 73.00 121 TYR A N 1
ATOM 950 C CA . TYR A 1 121 ? 17.360 -6.116 -5.723 1.00 73.00 121 TYR A CA 1
ATOM 951 C C 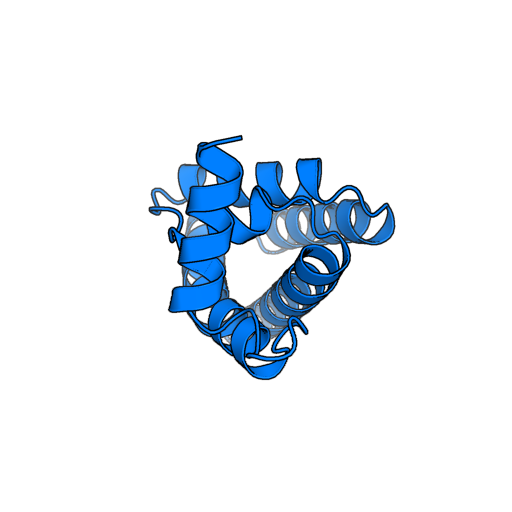. TYR A 1 121 ? 18.420 -5.499 -6.635 1.00 73.00 121 TYR A C 1
ATOM 953 O O . TYR A 1 121 ? 18.979 -6.195 -7.480 1.00 73.00 121 TYR A O 1
ATOM 961 N N . THR A 1 122 ? 18.690 -4.201 -6.495 1.00 70.94 122 THR A N 1
ATOM 962 C CA . THR A 1 122 ? 19.722 -3.523 -7.292 1.00 70.94 122 THR A CA 1
ATOM 963 C C . THR A 1 122 ? 21.128 -3.943 -6.857 1.00 70.94 122 THR A C 1
ATOM 965 O O . THR A 1 122 ? 22.035 -3.948 -7.679 1.00 70.94 122 THR A O 1
ATOM 968 N N . GLU A 1 123 ? 21.326 -4.291 -5.585 1.00 71.56 123 GLU A N 1
ATOM 969 C CA . GLU A 1 123 ? 22.620 -4.748 -5.061 1.00 71.56 123 GLU A CA 1
ATOM 970 C C . GLU A 1 123 ? 22.878 -6.246 -5.300 1.00 71.56 123 GLU A C 1
ATOM 972 O O . GLU A 1 123 ? 24.031 -6.682 -5.313 1.00 71.56 123 GLU A O 1
ATOM 977 N N . ALA A 1 124 ? 21.823 -7.041 -5.501 1.00 62.59 124 ALA A N 1
ATOM 978 C CA . ALA A 1 124 ? 21.914 -8.485 -5.713 1.00 62.59 124 ALA A CA 1
ATOM 979 C C . ALA A 1 124 ? 22.305 -8.908 -7.148 1.00 62.59 124 ALA A C 1
ATOM 981 O O . ALA A 1 124 ? 22.652 -10.078 -7.349 1.00 62.59 124 ALA A O 1
ATOM 982 N N . TYR A 1 125 ? 22.261 -7.998 -8.130 1.00 52.72 125 TYR A N 1
ATOM 983 C CA . TYR A 1 125 ? 22.465 -8.270 -9.564 1.00 52.72 125 TYR A CA 1
ATOM 984 C C . TYR A 1 125 ? 23.359 -7.228 -10.246 1.00 52.72 125 TYR A C 1
ATOM 986 O O . TYR A 1 125 ? 23.980 -7.592 -11.274 1.00 52.72 125 TYR A O 1
#

Secondary structure (DSSP, 8-state):
-HHHHHHHHHHHHTT-B-TTS-B-HHHHHHHHHHHHHHHHHHHHHHH--HHHHHHHHHHHHHHHHTT-HHHHHHHHHHHHHHTTPPPPHHHHHHHT-S-HHHHHHHHHHHHHHHHHHHHHHHH--

Radius of gyration: 14.64 Å; Cα contacts (8 Å, |Δi|>4): 106; chains: 1; bounding box: 45×27×39 Å

pLDDT: mean 87.72, std 8.31, range [52.72, 98.44]

Foldseek 3Di:
DVVLVVLVVVCVVLVQADPVRDGDLVSLLVVQLVVLLVLLVLLCVVVVDLVVVVVLLVVLVVCLVVLVLLVSLVSSVVSCVVSVHDDDSNSVSQSPHPPSVSSSSNSVSNSVSSVVSSVVVVVVD

Solvent-accessible surface area (backbone atoms only — not comparable to full-atom values): 6983 Å² total; per-residue (Å²): 114,71,65,60,54,50,32,52,51,50,36,46,75,70,46,36,39,42,99,88,67,46,74,33,63,74,48,38,45,55,54,25,57,69,52,45,51,60,52,51,54,44,46,50,70,70,62,75,39,70,69,61,51,51,52,53,53,50,53,46,49,55,27,54,78,67,67,36,53,61,61,35,39,53,53,52,51,51,48,32,55,73,58,73,46,84,77,51,71,66,58,54,30,49,54,69,47,90,50,61,70,60,40,51,56,40,51,51,42,36,50,52,50,50,51,53,53,52,51,53,57,65,74,74,111

Sequence (125 aa):
MQEQQTNKNILCKQGVYLPDGSVSNTKLNAISGVLTSQLIDNLLELIKDLTVFKGITAFWWELYEASDYSSLGASIKTSYLTAGLVIPEVIDAIFQSNDEALQEVYFYEFLMDTEETCIEYTEAY

Mean predicted aligned error: 4.61 Å